Protein AF-A0AAV2CUT5-F1 (afdb_monomer_lite)

pLDDT: mean 81.02, std 6.6, range [58.91, 89.0]

Secondary structure (DSSP, 8-state):
---SS--HHHHHHHHHTT--EEEESSHHHHHHHHHH-TT-EEEEPBPPPTTS--SS--TTTSSB---

Sequence (67 aa):
MANPCKPESHIAYAAAKGVNLTTFDSADELEKMSRLHPNSKFLISIKPPENGGARCQLGDKYGALPD

Structure (mmCIF, N/CA/C/O backbone):
data_AF-A0AAV2CUT5-F1
#
_entry.id   AF-A0AAV2CUT5-F1
#
loop_
_atom_site.group_PDB
_atom_site.id
_atom_site.type_symbol
_atom_site.label_atom_id
_atom_site.label_alt_id
_atom_site.label_comp_id
_atom_site.label_asym_id
_atom_site.label_entity_id
_atom_site.label_seq_id
_atom_site.pdbx_PDB_ins_code
_atom_site.Cartn_x
_atom_site.Cartn_y
_atom_site.Cartn_z
_atom_site.occupancy
_atom_site.B_iso_or_equiv
_atom_site.auth_seq_id
_atom_site.auth_comp_id
_atom_site.auth_asym_id
_atom_site.auth_atom_id
_atom_site.pdbx_PDB_model_num
ATOM 1 N N . MET A 1 1 ? -3.019 3.866 -1.425 1.00 61.72 1 MET A N 1
ATOM 2 C CA . MET A 1 1 ? -1.671 4.394 -1.093 1.00 61.72 1 MET A CA 1
ATOM 3 C C . MET A 1 1 ? -0.619 3.491 -1.715 1.00 61.72 1 MET A C 1
ATOM 5 O O . MET A 1 1 ? -0.764 2.287 -1.576 1.00 61.72 1 MET A O 1
ATOM 9 N N . ALA A 1 2 ? 0.400 4.037 -2.386 1.00 73.94 2 ALA A N 1
ATOM 10 C CA . ALA A 1 2 ? 1.365 3.237 -3.159 1.00 73.94 2 ALA A CA 1
ATOM 11 C C . ALA A 1 2 ? 2.796 3.185 -2.575 1.00 73.94 2 ALA A C 1
ATOM 13 O O . ALA A 1 2 ? 3.673 2.578 -3.177 1.00 73.94 2 ALA A O 1
ATOM 14 N N . ASN A 1 3 ? 3.054 3.824 -1.428 1.00 71.38 3 ASN A N 1
ATOM 15 C CA . ASN A 1 3 ? 4.392 3.849 -0.828 1.00 71.38 3 ASN A CA 1
ATOM 16 C C . ASN A 1 3 ? 4.604 2.620 0.071 1.00 71.38 3 ASN A C 1
ATOM 18 O O . ASN A 1 3 ? 3.873 2.516 1.043 1.00 71.38 3 ASN A O 1
ATOM 22 N N . PRO A 1 4 ? 5.567 1.730 -0.172 1.00 58.91 4 PRO A N 1
ATOM 23 C CA . PRO A 1 4 ? 5.776 0.531 0.642 1.00 58.91 4 PRO A CA 1
ATOM 24 C C . PRO A 1 4 ? 6.280 0.764 2.075 1.00 58.91 4 PRO A C 1
ATOM 26 O O . PRO A 1 4 ? 6.230 -0.165 2.853 1.00 58.91 4 PRO A O 1
ATOM 29 N N . CYS A 1 5 ? 6.701 1.970 2.475 1.00 64.88 5 CYS A N 1
ATOM 30 C CA . CYS A 1 5 ? 7.074 2.261 3.871 1.00 64.88 5 CYS A CA 1
ATOM 31 C C . CYS A 1 5 ? 6.253 3.434 4.414 1.00 64.88 5 CYS A C 1
ATOM 33 O O . CYS A 1 5 ? 6.652 4.596 4.277 1.00 64.88 5 CYS A O 1
ATOM 35 N N . LYS A 1 6 ? 5.081 3.163 4.996 1.00 77.56 6 LYS A N 1
ATOM 36 C CA . LYS A 1 6 ? 4.173 4.217 5.480 1.00 77.56 6 LYS A CA 1
ATOM 37 C C . LYS A 1 6 ? 4.361 4.448 6.978 1.00 77.56 6 LYS A C 1
ATOM 39 O O . LYS A 1 6 ? 4.418 3.481 7.737 1.00 77.56 6 LYS A O 1
ATOM 44 N N . PRO A 1 7 ? 4.388 5.714 7.431 1.00 83.88 7 PRO A N 1
ATOM 45 C CA . PRO A 1 7 ? 4.275 6.005 8.850 1.00 83.88 7 PRO A CA 1
ATOM 46 C C . PRO A 1 7 ? 2.871 5.638 9.343 1.00 83.88 7 PRO A C 1
ATOM 48 O O . PRO A 1 7 ? 1.885 5.788 8.616 1.00 83.88 7 PRO A O 1
ATOM 51 N N . GLU A 1 8 ? 2.775 5.202 10.596 1.00 85.81 8 GLU A N 1
ATOM 52 C CA . GLU A 1 8 ? 1.515 4.785 11.227 1.00 85.81 8 GLU A CA 1
ATOM 53 C C . GLU A 1 8 ? 0.433 5.872 11.155 1.00 85.81 8 GLU A C 1
ATOM 55 O O . GLU A 1 8 ? -0.734 5.580 10.895 1.00 85.81 8 GLU A O 1
ATOM 60 N N . SER A 1 9 ? 0.827 7.144 11.280 1.00 86.56 9 SER A N 1
ATOM 61 C CA . SER A 1 9 ? -0.069 8.299 11.149 1.00 86.56 9 SER A CA 1
ATOM 62 C C . SER A 1 9 ? -0.775 8.356 9.791 1.00 86.56 9 SER A C 1
ATOM 64 O O . SER A 1 9 ? -1.960 8.682 9.718 1.00 86.56 9 SER A O 1
ATOM 66 N N . HIS A 1 10 ? -0.084 7.996 8.707 1.00 85.94 10 HIS A N 1
ATOM 67 C CA . HIS A 1 10 ? -0.683 7.942 7.376 1.00 85.94 10 HIS A CA 1
ATOM 68 C C . HIS A 1 10 ? -1.602 6.732 7.202 1.00 85.94 10 HIS A C 1
ATOM 70 O O . HIS A 1 10 ? -2.589 6.834 6.476 1.00 85.94 10 HIS A O 1
ATOM 76 N N . ILE A 1 11 ? -1.307 5.609 7.863 1.00 85.06 11 ILE A N 1
ATOM 77 C CA . ILE A 1 11 ? -2.182 4.429 7.856 1.00 85.06 11 ILE A CA 1
ATOM 78 C C . ILE A 1 11 ? -3.496 4.762 8.570 1.00 85.06 11 ILE A C 1
ATOM 80 O O . ILE A 1 11 ? -4.570 4.539 8.013 1.00 85.06 11 ILE A O 1
ATOM 84 N N . ALA A 1 12 ? -3.416 5.390 9.745 1.00 87.19 12 ALA A N 1
ATOM 85 C CA . ALA A 1 12 ? -4.585 5.848 10.490 1.00 87.19 12 ALA A CA 1
ATOM 86 C C . ALA A 1 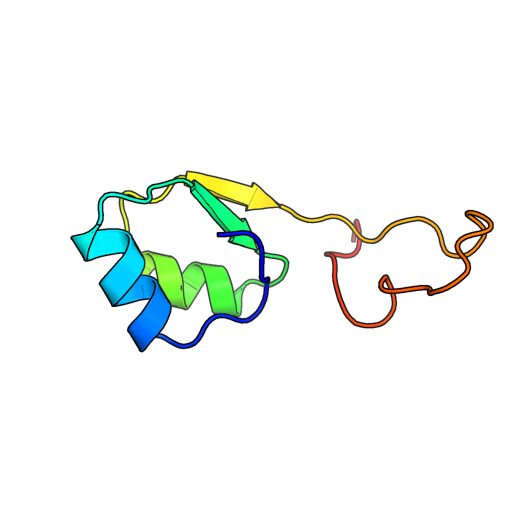12 ? -5.399 6.889 9.702 1.00 87.19 12 ALA A C 1
ATOM 88 O O . ALA A 1 12 ? -6.626 6.810 9.642 1.00 87.19 12 ALA A O 1
ATOM 89 N N . TYR A 1 13 ? -4.730 7.835 9.033 1.00 89.00 13 TYR A N 1
ATOM 90 C CA . TYR A 1 13 ? -5.402 8.804 8.166 1.00 89.00 13 TYR A CA 1
ATOM 91 C C . TYR A 1 13 ? -6.119 8.128 6.990 1.00 89.00 13 TYR A C 1
ATOM 93 O O . TYR A 1 13 ? -7.256 8.471 6.671 1.00 89.00 13 TYR A O 1
ATOM 101 N N . ALA A 1 14 ? -5.479 7.147 6.353 1.00 86.62 14 ALA A N 1
ATOM 102 C CA . ALA A 1 14 ? -6.070 6.389 5.259 1.00 86.62 14 ALA A CA 1
ATOM 103 C C . ALA A 1 14 ? -7.295 5.589 5.710 1.00 86.62 14 ALA A C 1
ATOM 105 O O . ALA A 1 14 ? -8.319 5.633 5.028 1.00 86.62 14 ALA A O 1
ATOM 106 N N . ALA A 1 15 ? -7.227 4.949 6.879 1.00 87.25 15 ALA A N 1
ATOM 107 C CA . ALA A 1 15 ? -8.368 4.287 7.500 1.00 87.25 15 ALA A CA 1
ATOM 108 C C . ALA A 1 15 ? -9.517 5.274 7.756 1.00 87.25 15 ALA A C 1
ATOM 110 O O . ALA A 1 15 ? -10.647 5.034 7.334 1.00 87.25 15 ALA A O 1
ATOM 111 N N . ALA A 1 16 ? -9.217 6.439 8.343 1.00 87.81 16 ALA A N 1
ATOM 112 C CA . ALA A 1 16 ? -10.202 7.489 8.610 1.00 87.81 16 ALA A CA 1
ATOM 113 C C . ALA A 1 16 ? -10.837 8.070 7.333 1.00 87.81 16 ALA A C 1
ATOM 115 O O . ALA A 1 16 ? -11.983 8.515 7.351 1.00 87.81 16 ALA A O 1
ATOM 116 N N . LYS A 1 17 ? -10.105 8.075 6.213 1.00 88.69 17 LYS A N 1
ATOM 117 C CA . LYS A 1 17 ? -10.597 8.520 4.900 1.00 88.69 17 LYS A CA 1
ATOM 118 C C . LYS A 1 17 ? -11.236 7.408 4.065 1.00 88.69 17 LYS A C 1
ATOM 120 O O . LYS A 1 17 ? -11.645 7.679 2.940 1.00 88.69 17 LYS A O 1
ATOM 125 N N . GLY A 1 18 ? -11.326 6.181 4.580 1.00 85.62 18 GLY A N 1
ATOM 126 C CA . GLY A 1 18 ? -11.887 5.043 3.845 1.00 85.62 18 GLY A CA 1
ATOM 127 C C . GLY A 1 18 ? -11.024 4.585 2.665 1.00 85.62 18 GLY A C 1
ATOM 128 O O . GLY A 1 18 ? -11.519 3.959 1.727 1.00 85.62 18 GLY A O 1
ATOM 129 N N . VAL A 1 19 ? -9.728 4.904 2.678 1.00 85.69 19 VAL A N 1
ATOM 130 C CA . VAL A 1 19 ? -8.778 4.414 1.679 1.00 85.69 19 VAL A CA 1
ATOM 131 C C . VAL A 1 19 ? -8.422 2.976 2.038 1.00 85.69 19 VAL A C 1
ATOM 133 O O . VAL A 1 19 ? -7.551 2.716 2.862 1.00 85.69 19 VAL A O 1
ATOM 136 N N . ASN A 1 20 ? -9.107 2.036 1.396 1.00 85.31 20 ASN A N 1
ATOM 137 C CA . ASN A 1 20 ? -9.001 0.604 1.686 1.00 85.31 20 ASN A CA 1
ATOM 138 C C . ASN A 1 20 ? -8.106 -0.140 0.688 1.00 85.31 20 ASN A C 1
ATOM 140 O O . ASN A 1 20 ? -8.248 -1.344 0.547 1.00 85.31 20 ASN A O 1
ATOM 144 N N . LEU A 1 21 ? -7.253 0.550 -0.071 1.00 84.38 21 LEU A N 1
ATOM 145 C CA . LEU A 1 21 ? -6.329 -0.087 -1.012 1.00 84.38 21 LEU A CA 1
ATOM 146 C C . LEU A 1 21 ? -4.917 0.445 -0.796 1.00 84.38 21 LEU A C 1
ATOM 148 O O . LEU A 1 21 ? -4.660 1.654 -0.907 1.00 84.38 21 LEU A O 1
ATOM 152 N N . THR A 1 22 ? -3.993 -0.461 -0.497 1.00 84.31 22 THR A N 1
ATOM 153 C CA . THR A 1 22 ? -2.626 -0.113 -0.124 1.00 84.31 22 THR A CA 1
ATOM 154 C C . THR A 1 22 ? -1.614 -1.101 -0.694 1.00 84.31 22 THR A C 1
ATOM 156 O O . THR A 1 22 ? -1.910 -2.286 -0.809 1.00 84.31 22 THR A O 1
ATOM 159 N N . THR A 1 23 ? -0.429 -0.621 -1.072 1.00 86.31 23 THR A N 1
ATOM 160 C CA . THR A 1 23 ? 0.679 -1.490 -1.491 1.00 86.31 23 THR A CA 1
ATOM 161 C C . THR A 1 23 ? 1.569 -1.857 -0.311 1.00 86.31 23 THR A C 1
ATOM 163 O O . THR A 1 23 ? 1.671 -1.084 0.643 1.00 86.31 23 THR A O 1
ATOM 166 N N . PHE A 1 24 ? 2.225 -3.007 -0.374 1.00 82.75 24 PHE A N 1
ATOM 167 C CA . PHE A 1 24 ? 3.248 -3.430 0.581 1.00 82.75 24 PHE A CA 1
ATOM 168 C C . PHE A 1 24 ? 4.318 -4.251 -0.148 1.00 82.75 24 PHE A C 1
ATOM 170 O O . PHE A 1 24 ? 4.059 -4.802 -1.222 1.00 82.75 24 PHE A O 1
ATOM 177 N N . ASP A 1 25 ? 5.511 -4.315 0.428 1.00 81.69 25 ASP A N 1
ATOM 178 C CA . ASP A 1 25 ? 6.620 -5.145 -0.054 1.00 81.69 25 ASP A CA 1
ATOM 179 C C . ASP A 1 25 ? 7.331 -5.923 1.069 1.00 81.69 25 ASP A C 1
ATOM 181 O O . ASP A 1 25 ? 8.264 -6.670 0.793 1.00 81.69 25 ASP A O 1
ATOM 185 N N . SER A 1 26 ? 6.880 -5.788 2.323 1.00 80.75 26 SER A N 1
ATOM 186 C CA . SER A 1 26 ? 7.496 -6.403 3.504 1.00 80.75 26 SER A CA 1
ATOM 187 C C . SER A 1 26 ? 6.457 -6.898 4.516 1.00 80.75 26 SER A C 1
ATOM 189 O O . SER A 1 26 ? 5.336 -6.385 4.592 1.00 80.75 26 SER A O 1
ATOM 191 N N . ALA A 1 27 ? 6.837 -7.898 5.318 1.00 83.81 27 ALA A N 1
ATOM 192 C CA . ALA A 1 27 ? 5.985 -8.460 6.369 1.00 83.81 27 ALA A CA 1
ATOM 193 C C . ALA A 1 27 ? 5.692 -7.450 7.496 1.00 83.81 27 ALA A C 1
ATOM 195 O O . ALA A 1 27 ? 4.569 -7.398 7.994 1.00 83.81 27 ALA A O 1
ATOM 196 N N . ASP A 1 28 ? 6.653 -6.585 7.832 1.00 82.88 28 ASP A N 1
ATOM 197 C CA . ASP A 1 28 ? 6.492 -5.559 8.873 1.00 82.88 28 ASP A CA 1
ATOM 198 C C . ASP A 1 28 ? 5.378 -4.550 8.535 1.00 82.88 28 ASP A C 1
ATOM 200 O O . ASP A 1 28 ? 4.645 -4.077 9.409 1.00 82.88 28 ASP A O 1
ATOM 204 N N . GLU A 1 29 ? 5.209 -4.201 7.253 1.00 80.62 29 GLU A N 1
ATOM 205 C CA . GLU A 1 29 ? 4.070 -3.390 6.797 1.00 80.62 29 GLU A CA 1
ATOM 206 C C . GLU A 1 29 ? 2.744 -4.110 7.002 1.00 80.62 29 GLU A C 1
ATOM 208 O O . GLU A 1 29 ? 1.767 -3.475 7.401 1.00 80.62 29 GLU A O 1
ATOM 213 N N . LEU A 1 30 ? 2.704 -5.419 6.756 1.00 83.56 30 LEU A N 1
ATOM 214 C CA . LEU A 1 30 ? 1.498 -6.215 6.938 1.00 83.56 30 LEU A CA 1
ATOM 215 C C . LEU A 1 30 ? 1.088 -6.256 8.415 1.00 83.56 30 LEU A C 1
ATOM 217 O O . LEU A 1 30 ? -0.088 -6.064 8.727 1.00 83.56 30 LEU A O 1
ATOM 221 N N . GLU A 1 31 ? 2.049 -6.418 9.328 1.00 87.19 31 GLU A N 1
ATOM 222 C CA . GLU A 1 31 ? 1.782 -6.411 10.768 1.00 87.19 31 GLU A CA 1
ATOM 223 C C . GLU A 1 31 ? 1.213 -5.057 11.219 1.00 87.19 31 GLU A C 1
ATOM 225 O O . GLU A 1 31 ? 0.141 -5.004 11.835 1.00 87.19 31 GLU A O 1
ATOM 230 N N . LYS A 1 32 ? 1.856 -3.947 10.827 1.00 86.25 32 LYS A N 1
ATOM 231 C CA . LYS A 1 32 ? 1.365 -2.582 11.096 1.00 86.25 32 LYS A CA 1
ATOM 232 C C . LYS A 1 32 ? -0.053 -2.368 10.566 1.00 86.25 32 LYS A C 1
ATOM 234 O O . LYS A 1 32 ? -0.906 -1.811 11.258 1.00 86.25 32 LYS A O 1
ATOM 239 N N . MET A 1 33 ? -0.319 -2.817 9.343 1.00 84.69 33 MET A N 1
ATOM 240 C CA . MET A 1 33 ? -1.627 -2.670 8.710 1.00 84.69 33 MET A CA 1
ATOM 241 C C . MET A 1 33 ? -2.700 -3.517 9.389 1.00 84.69 33 MET A C 1
ATOM 243 O O . MET A 1 33 ? -3.818 -3.037 9.548 1.00 84.69 33 MET A O 1
ATOM 247 N N . SER A 1 34 ? -2.371 -4.726 9.850 1.00 86.56 34 SER A N 1
ATOM 248 C CA . SER A 1 34 ? -3.317 -5.565 10.595 1.00 86.56 34 SER A CA 1
ATOM 249 C C . SER A 1 34 ? -3.783 -4.894 11.892 1.00 86.56 34 SER A C 1
ATOM 251 O O . SER A 1 34 ? -4.949 -5.001 12.266 1.00 86.56 34 SER A O 1
ATOM 253 N N . ARG A 1 35 ? -2.890 -4.136 12.542 1.00 88.81 35 ARG A N 1
ATOM 254 C CA . ARG A 1 35 ? -3.179 -3.408 13.783 1.00 88.81 35 ARG A CA 1
ATOM 255 C C . ARG A 1 35 ? -3.951 -2.110 13.552 1.00 88.81 35 ARG A C 1
ATOM 257 O O . ARG A 1 35 ? -4.815 -1.773 14.354 1.00 88.81 35 ARG A O 1
ATOM 264 N N . LEU A 1 36 ? -3.619 -1.365 12.496 1.00 86.81 36 LEU A N 1
ATOM 265 C CA . LEU A 1 36 ? -4.105 0.008 12.295 1.00 86.81 36 LEU A CA 1
ATOM 266 C C . LEU A 1 36 ? -5.234 0.134 11.264 1.00 86.81 36 LEU A C 1
ATOM 268 O O . LEU A 1 36 ? -6.021 1.074 11.338 1.00 86.81 36 LEU A O 1
ATOM 272 N N . HIS A 1 37 ? -5.310 -0.774 10.290 1.00 88.00 37 HIS A N 1
ATOM 273 C CA . HIS A 1 37 ? -6.321 -0.758 9.231 1.00 88.00 37 HIS A CA 1
ATOM 274 C C . HIS A 1 37 ? -6.667 -2.184 8.753 1.00 88.00 37 HIS A C 1
ATOM 276 O O . HIS A 1 37 ? -6.387 -2.542 7.604 1.00 88.00 37 HIS A O 1
ATOM 282 N N . PRO A 1 38 ? -7.284 -3.019 9.615 1.00 86.00 38 PRO A N 1
ATOM 283 C CA . PRO A 1 38 ? -7.540 -4.437 9.327 1.00 86.00 38 PRO A CA 1
ATOM 284 C C . PRO A 1 38 ? -8.490 -4.679 8.143 1.00 86.00 38 PRO A C 1
ATOM 286 O O . PRO A 1 38 ? -8.487 -5.758 7.563 1.00 86.00 38 PRO A O 1
ATOM 289 N N . ASN A 1 39 ? -9.287 -3.677 7.757 1.00 84.69 39 ASN A N 1
ATOM 290 C CA . ASN A 1 39 ? -10.215 -3.757 6.622 1.00 84.69 39 ASN A CA 1
ATOM 291 C C . ASN A 1 39 ? -9.580 -3.331 5.283 1.00 84.69 39 ASN A C 1
ATOM 293 O O . ASN A 1 39 ? -10.274 -3.236 4.266 1.00 84.69 39 ASN A O 1
ATOM 297 N N . SER A 1 40 ? -8.282 -3.023 5.273 1.00 84.69 40 SER A N 1
ATOM 298 C CA . SER A 1 40 ? -7.566 -2.628 4.064 1.00 84.69 40 SER A CA 1
ATOM 299 C C . SER A 1 40 ? -7.324 -3.820 3.135 1.00 84.69 40 SER A C 1
ATOM 301 O O . SER A 1 40 ? -7.069 -4.940 3.568 1.00 84.69 40 SER A O 1
ATOM 303 N N . LYS A 1 41 ? -7.372 -3.569 1.828 1.00 85.94 41 LYS A N 1
ATOM 304 C CA . LYS A 1 41 ? -6.970 -4.496 0.771 1.00 85.94 41 LYS A CA 1
ATOM 305 C C . LYS A 1 41 ? -5.529 -4.214 0.377 1.00 85.94 41 LYS A C 1
ATOM 307 O O . LYS A 1 41 ? -5.126 -3.057 0.213 1.00 85.94 41 LYS A O 1
ATOM 312 N N . PHE A 1 42 ? -4.781 -5.286 0.171 1.00 84.69 42 PHE A N 1
ATOM 313 C CA . PHE A 1 42 ? -3.348 -5.229 -0.056 1.00 84.69 42 PHE A CA 1
ATOM 314 C C . PHE A 1 42 ? -2.990 -5.566 -1.502 1.00 84.69 42 PHE A C 1
ATOM 316 O O . PHE A 1 42 ? -3.568 -6.468 -2.105 1.00 84.69 42 PHE A O 1
ATOM 323 N N . LEU A 1 43 ? -2.019 -4.836 -2.044 1.00 85.81 43 LEU A N 1
ATOM 324 C CA . LEU A 1 43 ? -1.373 -5.108 -3.323 1.00 85.81 43 LEU A CA 1
ATOM 325 C C . LEU A 1 43 ? 0.113 -5.350 -3.072 1.00 85.81 43 LEU A C 1
ATOM 327 O O . LEU A 1 43 ? 0.793 -4.481 -2.526 1.00 85.81 43 LEU A O 1
ATOM 331 N N . ILE A 1 44 ? 0.620 -6.509 -3.476 1.00 84.00 44 ILE A N 1
ATOM 332 C CA . ILE A 1 44 ? 2.052 -6.784 -3.393 1.00 84.00 44 ILE A CA 1
ATOM 333 C C . ILE A 1 44 ? 2.779 -6.055 -4.526 1.00 84.00 44 ILE A C 1
ATOM 335 O O . ILE A 1 44 ? 2.380 -6.140 -5.689 1.00 84.00 44 ILE A O 1
ATOM 339 N N . SER A 1 45 ? 3.825 -5.305 -4.186 1.00 82.31 45 SER A N 1
ATOM 340 C CA . SER A 1 45 ? 4.720 -4.707 -5.178 1.00 82.31 45 SER A CA 1
ATOM 341 C C . SER A 1 45 ? 5.888 -5.657 -5.406 1.00 82.31 45 SER A C 1
ATOM 343 O O . SER A 1 45 ? 6.616 -5.939 -4.464 1.00 82.31 45 SER A O 1
ATOM 345 N N . ILE A 1 46 ? 6.079 -6.146 -6.630 1.00 83.12 46 ILE A N 1
ATOM 346 C CA . ILE A 1 46 ? 7.159 -7.087 -6.978 1.00 83.12 46 ILE A CA 1
ATOM 347 C C . ILE A 1 46 ? 8.368 -6.304 -7.506 1.00 83.12 46 ILE A C 1
ATOM 349 O O . ILE A 1 46 ? 8.184 -5.310 -8.218 1.00 83.12 46 ILE A O 1
ATOM 353 N N . LYS A 1 47 ? 9.594 -6.738 -7.171 1.00 82.75 47 LYS A N 1
ATOM 354 C CA . LYS A 1 47 ? 10.826 -6.139 -7.707 1.00 82.75 47 LYS A CA 1
ATOM 355 C C . LYS A 1 47 ? 10.843 -6.274 -9.243 1.00 82.75 47 LYS A C 1
ATOM 357 O O . LYS A 1 47 ? 10.749 -7.389 -9.759 1.00 82.75 47 LYS A O 1
ATOM 362 N N . PRO A 1 48 ? 10.956 -5.165 -9.998 1.00 79.25 48 PRO A N 1
ATOM 363 C CA . PRO A 1 48 ? 11.089 -5.227 -11.449 1.00 79.25 48 PRO A CA 1
ATOM 364 C C . PRO A 1 48 ? 12.470 -5.778 -11.857 1.00 79.25 48 PRO A C 1
ATOM 366 O O . PRO A 1 48 ? 13.433 -5.637 -11.102 1.00 79.25 48 PRO A O 1
ATOM 369 N N . PRO A 1 49 ? 12.601 -6.370 -13.059 1.00 79.12 49 PRO A N 1
ATOM 370 C CA . PRO A 1 49 ? 13.867 -6.925 -13.531 1.00 79.12 49 PRO A CA 1
ATOM 371 C C . PRO A 1 49 ? 14.944 -5.839 -13.681 1.00 79.12 49 PRO A C 1
ATOM 373 O O . PRO A 1 49 ? 14.687 -4.770 -14.241 1.00 79.12 49 PRO A O 1
ATOM 376 N N . GLU A 1 50 ? 16.167 -6.137 -13.232 1.00 70.38 50 GLU A N 1
ATOM 377 C CA . GLU A 1 50 ? 17.288 -5.178 -13.191 1.00 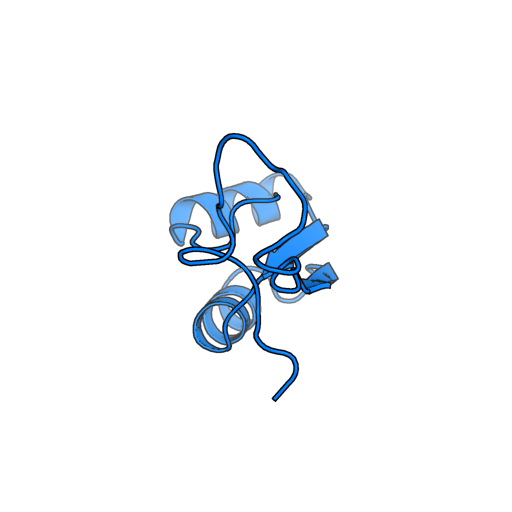70.38 50 GLU A CA 1
ATOM 378 C C . GLU A 1 50 ?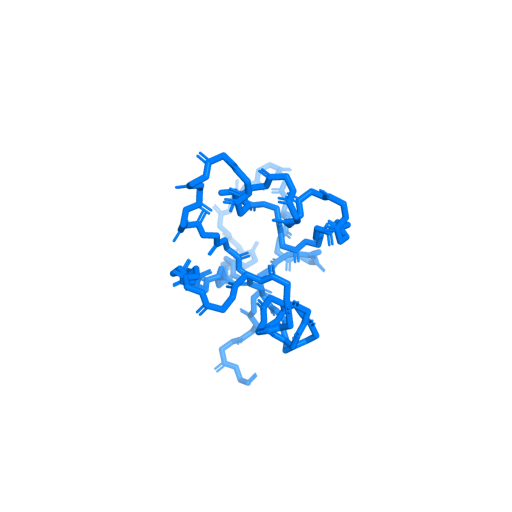 17.670 -4.634 -14.577 1.00 70.38 50 GLU A C 1
ATOM 380 O O . GLU A 1 50 ? 17.987 -3.458 -14.725 1.00 70.38 50 GLU A O 1
ATOM 385 N N . ASN A 1 51 ? 17.531 -5.438 -15.634 1.00 69.38 51 ASN A N 1
ATOM 386 C CA . ASN A 1 51 ? 17.931 -5.056 -16.994 1.00 69.38 51 ASN A CA 1
ATOM 387 C C . ASN A 1 51 ? 16.790 -4.479 -17.850 1.00 69.38 51 ASN A C 1
ATOM 389 O O . ASN A 1 51 ? 16.842 -4.530 -19.076 1.00 69.38 51 ASN A O 1
ATOM 393 N N . GLY A 1 52 ? 15.754 -3.903 -17.231 1.00 70.12 52 GLY A N 1
ATOM 394 C CA . GLY A 1 52 ? 14.585 -3.359 -17.938 1.00 70.12 52 GLY A CA 1
ATOM 395 C C . GLY A 1 52 ? 14.817 -2.073 -18.751 1.00 70.12 52 GLY A C 1
ATOM 396 O O . GLY A 1 52 ? 13.857 -1.510 -19.269 1.00 70.12 52 GLY A O 1
ATOM 397 N N . GLY A 1 53 ? 16.050 -1.557 -18.834 1.00 77.50 53 GLY A N 1
ATOM 398 C CA . GLY A 1 53 ? 16.368 -0.308 -19.548 1.00 77.50 53 GLY A CA 1
ATOM 399 C C . GLY A 1 53 ? 15.842 0.968 -18.872 1.00 77.50 53 GLY A C 1
ATOM 400 O O . GLY A 1 53 ? 15.852 2.043 -19.473 1.00 77.50 53 GLY A O 1
ATOM 401 N N . ALA A 1 54 ? 15.371 0.873 -17.626 1.00 79.25 54 ALA A N 1
ATOM 402 C CA . ALA A 1 54 ? 14.874 2.017 -16.874 1.00 79.25 54 ALA A CA 1
ATOM 403 C C . ALA A 1 54 ? 16.014 2.988 -16.529 1.00 79.25 54 ALA A C 1
ATOM 405 O O . ALA A 1 54 ? 17.058 2.585 -16.021 1.00 79.25 54 ALA A O 1
ATOM 406 N N . ARG A 1 55 ? 15.780 4.291 -16.737 1.00 79.50 55 ARG A N 1
ATOM 407 C CA . ARG A 1 55 ? 16.744 5.354 -16.397 1.00 79.50 55 ARG A CA 1
ATOM 408 C C . ARG A 1 55 ? 17.052 5.422 -14.895 1.00 79.50 55 ARG A C 1
ATOM 410 O O . ARG A 1 55 ? 18.158 5.797 -14.525 1.00 79.50 55 ARG A O 1
ATOM 417 N N . CYS A 1 56 ? 16.079 5.071 -14.054 1.00 78.19 56 CYS A N 1
ATOM 418 C CA . CYS A 1 56 ? 16.226 4.967 -12.605 1.00 78.19 56 CYS A CA 1
ATOM 419 C C . CYS A 1 56 ? 15.728 3.593 -12.155 1.00 78.19 56 CYS A C 1
ATOM 421 O O . CYS A 1 56 ? 14.537 3.298 -12.267 1.00 78.19 56 CYS A O 1
ATOM 423 N N . GLN A 1 57 ? 16.632 2.770 -11.635 1.00 78.50 57 GLN A N 1
ATOM 424 C CA . GLN A 1 57 ? 16.294 1.464 -11.086 1.00 78.50 57 GLN A CA 1
ATOM 425 C C . GLN A 1 57 ? 15.850 1.642 -9.633 1.00 78.50 57 GLN A C 1
ATOM 427 O O . GLN A 1 57 ? 16.642 1.957 -8.753 1.00 78.50 57 GLN A O 1
ATOM 432 N N . LEU A 1 58 ? 14.547 1.503 -9.388 1.00 78.25 58 LEU A N 1
ATOM 433 C CA . LEU A 1 58 ? 13.970 1.578 -8.040 1.00 78.25 58 LEU A CA 1
ATOM 434 C C . LEU A 1 58 ? 13.885 0.206 -7.353 1.00 78.25 58 LEU A C 1
ATOM 436 O O . LEU A 1 58 ? 13.564 0.145 -6.168 1.00 78.25 58 LEU A O 1
ATOM 440 N N . GLY A 1 59 ? 14.189 -0.871 -8.086 1.00 76.00 59 GLY A N 1
ATOM 441 C CA . GLY A 1 59 ? 14.122 -2.250 -7.601 1.00 76.00 59 GLY A CA 1
ATOM 442 C C . GLY A 1 59 ? 15.112 -2.574 -6.481 1.00 76.00 59 GLY A C 1
ATOM 443 O O . GLY A 1 59 ? 14.887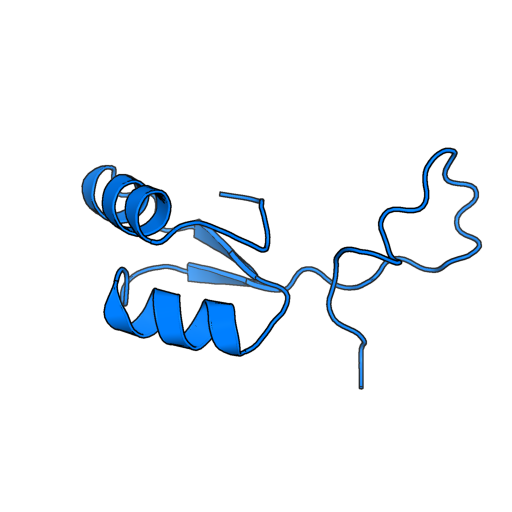 -3.522 -5.743 1.00 76.00 59 GLY A O 1
ATOM 444 N N . ASP A 1 60 ? 16.173 -1.783 -6.312 1.00 74.69 60 ASP A N 1
ATOM 445 C CA . ASP A 1 60 ? 17.126 -1.961 -5.205 1.00 74.69 60 ASP A CA 1
ATOM 446 C C . ASP A 1 60 ? 16.557 -1.507 -3.859 1.00 74.69 60 ASP A C 1
ATOM 448 O O . ASP A 1 60 ? 17.022 -1.928 -2.804 1.00 74.69 60 ASP A O 1
ATOM 452 N N . LYS A 1 61 ? 15.554 -0.623 -3.893 1.00 74.06 61 LYS A N 1
ATOM 453 C CA . LYS A 1 61 ? 14.950 -0.027 -2.699 1.00 74.06 61 LYS A CA 1
ATOM 454 C C . LYS A 1 61 ? 13.532 -0.527 -2.436 1.00 74.06 61 LYS A C 1
ATOM 456 O O . LYS A 1 61 ? 13.090 -0.483 -1.292 1.00 74.06 61 LYS A O 1
ATOM 461 N N . TYR A 1 62 ? 12.812 -0.925 -3.481 1.00 78.00 62 TYR A N 1
ATOM 462 C CA . TYR A 1 62 ? 11.388 -1.222 -3.413 1.00 78.00 62 TYR A CA 1
ATOM 463 C C . TYR A 1 62 ? 11.030 -2.485 -4.188 1.00 78.00 62 TYR A C 1
ATOM 465 O O . TYR A 1 62 ? 11.522 -2.710 -5.296 1.00 78.00 62 TYR A O 1
ATOM 473 N N . GLY A 1 63 ? 10.065 -3.223 -3.644 1.00 79.25 63 GLY A N 1
ATOM 474 C CA . GLY A 1 63 ? 9.505 -4.417 -4.262 1.00 79.25 63 GLY A CA 1
ATOM 475 C C . GLY A 1 63 ? 10.022 -5.707 -3.632 1.00 79.25 63 GLY A C 1
ATOM 476 O O . GLY A 1 63 ? 11.207 -5.853 -3.350 1.00 79.25 63 GLY A O 1
ATOM 477 N N . ALA A 1 64 ? 9.105 -6.646 -3.429 1.00 80.56 64 ALA A N 1
ATOM 478 C CA . ALA A 1 64 ? 9.393 -7.957 -2.884 1.00 80.56 64 ALA A CA 1
ATOM 479 C C . ALA A 1 64 ? 10.165 -8.798 -3.905 1.00 80.56 64 ALA A C 1
ATOM 481 O O . ALA A 1 64 ? 9.856 -8.784 -5.106 1.00 80.56 64 ALA A O 1
ATOM 482 N N . LEU A 1 65 ? 11.158 -9.534 -3.410 1.00 81.44 65 LEU A N 1
ATOM 483 C CA . LEU A 1 65 ? 11.764 -10.618 -4.166 1.00 81.44 65 LE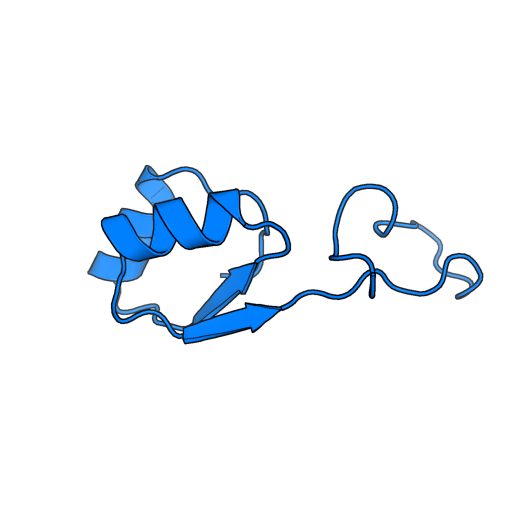U A CA 1
ATOM 484 C C . LEU A 1 65 ? 10.741 -11.760 -4.306 1.00 81.44 65 LEU A C 1
ATOM 486 O O . LEU A 1 65 ? 9.849 -11.890 -3.468 1.00 81.44 65 LEU A O 1
ATOM 490 N N . PRO A 1 66 ? 10.816 -12.543 -5.391 1.00 73.88 66 PRO A N 1
ATOM 491 C CA . PRO A 1 66 ? 9.923 -13.680 -5.599 1.00 73.88 66 PRO A CA 1
ATOM 492 C C . PRO A 1 66 ? 10.169 -14.850 -4.629 1.00 73.88 66 PRO A C 1
ATOM 494 O O . 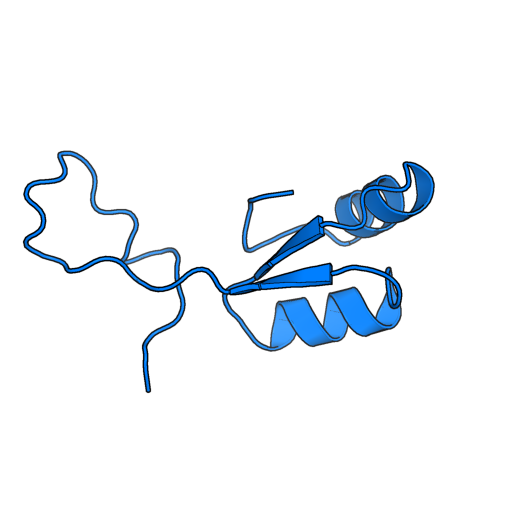PRO A 1 66 ? 9.311 -15.730 -4.561 1.00 73.88 66 PRO A O 1
ATOM 497 N N . ASP A 1 67 ? 11.299 -14.846 -3.915 1.00 68.56 67 ASP A N 1
ATOM 498 C CA . ASP A 1 67 ? 11.733 -15.882 -2.967 1.00 68.56 67 ASP A CA 1
ATOM 499 C C . ASP A 1 67 ? 11.420 -15.522 -1.505 1.00 68.56 67 ASP A C 1
ATOM 501 O O . ASP A 1 67 ? 11.619 -14.340 -1.126 1.00 68.56 67 ASP A O 1
#

Foldseek 3Di:
DEDQDDDLVVLLVCQVVVVQEYEHADPVSVVSCCVRPVSHDYDFFAQDDPPPPDPDRCSVPDHHYPD

Radius of gyration: 13.23 Å; chains: 1; bounding box: 30×25×33 Å

Organism: NCBI:txid586398

InterPro domains:
  IPR002433 Ornithine decarboxylase [PTHR11482] (2-64)
  IPR022644 Orn/DAP/Arg decarboxylase 2, N-terminal [PF02784] (2-64)
  IPR029066 PLP-binding barrel [G3DSA:3.20.20.10] (2-64)
  IPR029066 PLP-binding barrel [SSF51419] (2-66)